Protein AF-A0A8K0P1G3-F1 (afdb_monomer)

Secondary structure (DSSP, 8-state):
-PPPPEEEEEETTEEEEEEE--TTT-EEEEEEEEEE-TT-SS--EEEEEEEEEEE-SSS-HHHHHHHHHHHHHHTT-SEEE--S-TTTHHHHTTTTPPPPS-------SS-------GGG--PPP-

pLDDT: mean 81.27, std 18.11, range [30.38, 97.12]

InterPro domains:
  IPR000903 Glycylpeptide N-tetradecanoyltransferase [PTHR11377] (25-126)
  IPR016181 Acyl-CoA N-acyltransferase [SSF55729] (25-125)
  IPR022677 Glycylpeptide N-tetradecanoyltransferase, C-terminal [PF02799] (25-116)
  IPR022678 Glycylpeptide N-tetradecanoyltransferase, conserved site [PS00976] (96-102)

Organism: Ladona fulva (NCBI:txid123851)

Solvent-accessible surface area (backbone atoms only — not comparable to full-atom values): 8100 Å² total; per-residue (Å²): 134,85,71,82,83,53,70,57,78,83,43,101,87,37,50,39,64,46,44,53,66,68,56,104,66,27,41,42,34,32,31,51,54,94,40,75,44,80,94,48,97,81,58,56,62,47,48,33,34,35,57,60,64,70,45,69,72,80,56,55,60,53,58,54,50,48,53,49,54,51,50,42,46,75,73,64,38,77,45,80,45,73,68,71,33,43,73,41,66,74,27,36,64,86,71,64,57,76,88,74,94,79,83,90,82,90,85,67,83,98,58,91,76,79,92,73,61,52,52,75,44,86,79,79,86,131

Sequence (126 aa):
MFPNLLSLNVSPNIHLTEFCFLYFSDFVSFYTLPSTVMHHPVHKSLKAAYSFYNVSTKTPWIELMGDALVSAKNSGFDVFNALDLMENKKFLEPLKFGIGDGYLQYYLYNWRCPSMPPNRIGLVLQ

Mean predicted aligned error: 8.19 Å

Foldseek 3Di:
DFPDWDWDPPDPQWTFPGWRCPDPQWIWTWIWDWAADPPDPPDGTATEIETADTGDDPDQPQVNVVVVVVVCVVVPHPYYHYDPAACCVSHCVVVPPDDDPDDDDDDDDPDDDPDDDRNPDNDDDD

Structure (mmCIF, N/CA/C/O backbone):
data_AF-A0A8K0P1G3-F1
#
_entry.id   AF-A0A8K0P1G3-F1
#
loop_
_atom_site.group_PDB
_atom_site.id
_atom_site.type_symbol
_atom_site.label_atom_id
_atom_site.label_alt_id
_atom_site.label_comp_id
_atom_site.label_asym_id
_atom_site.label_entity_id
_atom_site.label_seq_id
_atom_site.pdbx_PDB_ins_code
_atom_site.Cartn_x
_atom_site.Cart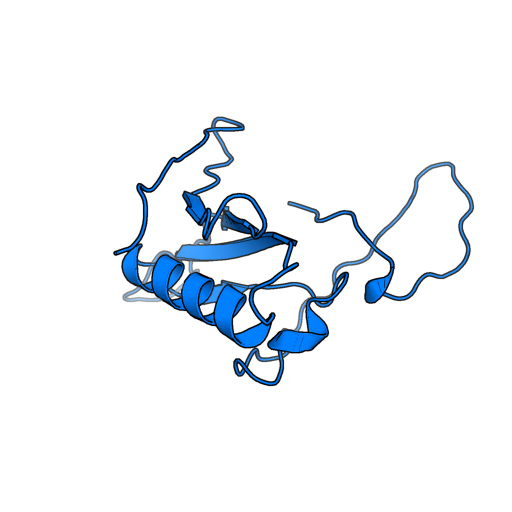n_y
_atom_site.Cartn_z
_atom_site.occupancy
_atom_site.B_iso_or_equiv
_atom_site.auth_seq_id
_atom_site.auth_comp_id
_atom_site.auth_asym_id
_atom_site.auth_atom_id
_atom_site.pdbx_PDB_model_num
ATOM 1 N N . MET A 1 1 ? -8.941 21.790 -0.050 1.00 30.38 1 MET A N 1
ATOM 2 C CA . MET A 1 1 ? -10.347 21.559 -0.443 1.00 30.38 1 MET A CA 1
ATOM 3 C C . MET A 1 1 ? -10.357 20.219 -1.161 1.00 30.38 1 MET A C 1
ATOM 5 O O . MET A 1 1 ? -9.932 20.167 -2.305 1.00 30.38 1 MET A O 1
ATOM 9 N N . PHE A 1 2 ? -10.655 19.133 -0.442 1.00 36.62 2 PHE A N 1
ATOM 10 C CA . PHE A 1 2 ? -10.637 17.780 -1.008 1.00 36.62 2 PHE A CA 1
ATOM 11 C C . PHE A 1 2 ? -11.777 17.657 -2.034 1.00 36.62 2 PHE A C 1
ATOM 13 O O . PHE A 1 2 ? -12.911 17.998 -1.687 1.00 36.62 2 PHE A O 1
ATOM 20 N N . PRO A 1 3 ? -11.507 17.269 -3.294 1.00 41.88 3 PRO A N 1
ATOM 21 C CA . PRO A 1 3 ? -12.557 17.095 -4.287 1.00 41.88 3 PRO A CA 1
ATOM 22 C C . PRO A 1 3 ? -13.430 15.877 -3.945 1.00 41.88 3 PRO A C 1
ATOM 24 O O . PRO A 1 3 ? -13.028 14.990 -3.197 1.00 41.88 3 PRO A O 1
ATOM 27 N N . ASN A 1 4 ? -14.655 15.888 -4.469 1.00 37.22 4 ASN A N 1
ATOM 28 C CA . ASN A 1 4 ? -15.748 14.978 -4.124 1.00 37.22 4 ASN A CA 1
ATOM 29 C C . ASN A 1 4 ? -15.360 13.484 -4.152 1.00 37.22 4 ASN A C 1
ATOM 31 O O . ASN A 1 4 ? -14.846 12.987 -5.153 1.00 37.22 4 ASN A O 1
ATOM 35 N N . LEU A 1 5 ? -15.695 12.778 -3.065 1.00 45.09 5 LEU A N 1
ATOM 36 C CA . LEU A 1 5 ? -15.599 11.323 -2.919 1.00 45.09 5 LEU A CA 1
ATOM 37 C C . LEU A 1 5 ? -16.585 10.635 -3.878 1.00 45.09 5 LEU A C 1
ATOM 39 O O . LEU A 1 5 ? -17.798 10.800 -3.746 1.00 45.09 5 LEU A O 1
ATOM 43 N N . LEU A 1 6 ? -16.080 9.847 -4.828 1.00 44.50 6 LEU A N 1
ATOM 44 C CA . LEU A 1 6 ? -16.893 8.976 -5.681 1.00 44.50 6 LEU A CA 1
ATOM 45 C C . LEU A 1 6 ? -16.597 7.516 -5.318 1.00 44.50 6 LEU A C 1
ATOM 47 O O . LEU A 1 6 ? -15.450 7.080 -5.395 1.00 44.50 6 LEU A O 1
ATOM 51 N N . SER A 1 7 ? -17.629 6.765 -4.923 1.00 44.47 7 SER A N 1
ATOM 52 C CA . SER A 1 7 ? -17.553 5.310 -4.744 1.00 44.47 7 SER A CA 1
ATOM 53 C C . SER A 1 7 ? -18.030 4.612 -6.020 1.00 44.47 7 SER A C 1
ATOM 55 O O . SER A 1 7 ? -19.043 4.989 -6.609 1.00 44.47 7 SER A O 1
ATOM 57 N N . LEU A 1 8 ? -17.289 3.602 -6.474 1.00 43.59 8 LEU A N 1
ATOM 58 C CA . LEU A 1 8 ? -17.647 2.762 -7.619 1.00 43.59 8 LEU A CA 1
ATOM 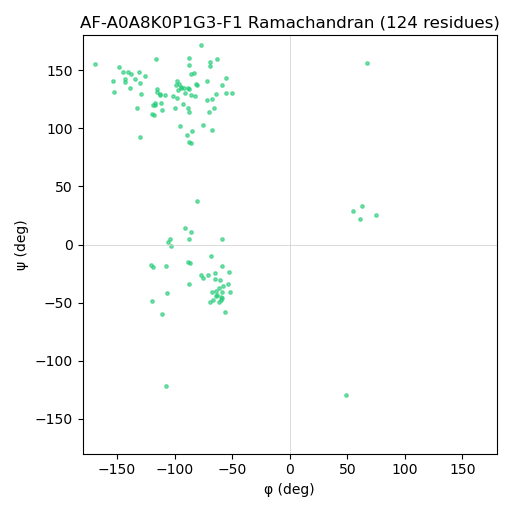59 C C . LEU A 1 8 ? -17.808 1.330 -7.103 1.00 43.59 8 LEU A C 1
ATOM 61 O O . LEU A 1 8 ? -16.842 0.697 -6.684 1.00 43.59 8 LEU A O 1
ATOM 65 N N . ASN A 1 9 ? -19.042 0.822 -7.108 1.00 39.56 9 ASN A N 1
ATOM 66 C CA . ASN A 1 9 ? -19.323 -0.571 -6.758 1.00 39.56 9 ASN A CA 1
ATOM 67 C C . ASN A 1 9 ? -18.899 -1.472 -7.921 1.00 39.56 9 ASN A C 1
ATOM 69 O O . ASN A 1 9 ? -19.603 -1.562 -8.925 1.00 39.56 9 ASN A O 1
ATOM 73 N N . VAL A 1 10 ? -17.750 -2.137 -7.786 1.00 43.69 10 VAL A N 1
ATOM 74 C CA . VAL A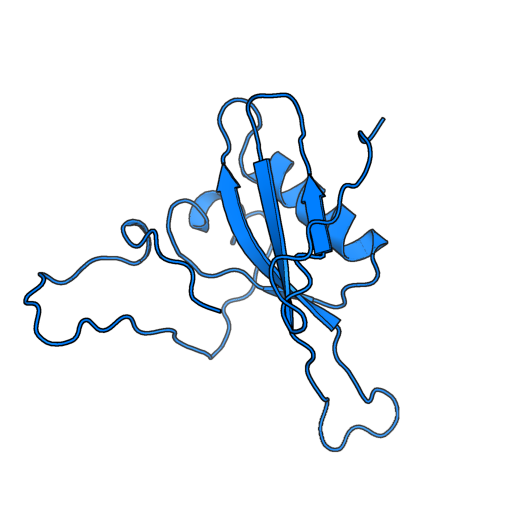 1 10 ? -17.224 -3.060 -8.807 1.00 43.69 10 VAL A CA 1
ATOM 75 C C . VAL A 1 10 ? -17.789 -4.484 -8.635 1.00 43.69 10 VAL A C 1
ATOM 77 O O . VAL A 1 10 ? -17.764 -5.266 -9.579 1.00 43.69 10 VAL A O 1
ATOM 80 N N . SER A 1 11 ? -18.380 -4.824 -7.478 1.00 41.06 11 SER A N 1
ATOM 81 C CA . SER A 1 11 ? -19.112 -6.085 -7.232 1.00 41.06 11 SER A CA 1
ATOM 82 C C . SER A 1 11 ? -19.883 -6.020 -5.895 1.00 41.06 11 SER A C 1
ATOM 84 O O . SER A 1 11 ? -19.455 -5.283 -5.009 1.00 41.06 11 SER A O 1
ATOM 86 N N . PRO A 1 12 ? -20.980 -6.783 -5.683 1.00 44.19 12 PRO A N 1
ATOM 87 C CA . PRO A 1 12 ? -21.733 -6.794 -4.416 1.00 44.19 12 PRO A CA 1
ATOM 88 C C . PRO A 1 12 ? -20.916 -7.189 -3.172 1.00 44.19 12 PRO A C 1
ATOM 90 O O . PRO A 1 12 ? -21.333 -6.880 -2.063 1.00 44.19 12 PRO A O 1
ATOM 93 N N . ASN A 1 13 ? -19.755 -7.832 -3.345 1.00 39.06 13 ASN A N 1
ATOM 94 C CA . ASN A 1 13 ? -18.842 -8.192 -2.250 1.00 39.06 13 ASN A CA 1
ATOM 95 C C . ASN A 1 13 ? -17.588 -7.302 -2.184 1.00 39.06 13 ASN A C 1
ATOM 97 O O . ASN A 1 13 ? -16.700 -7.550 -1.372 1.00 39.06 13 ASN A O 1
ATOM 101 N N . ILE A 1 14 ? -17.478 -6.300 -3.063 1.00 48.56 14 ILE A N 1
ATOM 102 C CA . ILE A 1 14 ? -16.287 -5.462 -3.216 1.00 48.56 14 ILE A CA 1
ATOM 103 C C . ILE A 1 14 ? -16.724 -4.002 -3.183 1.00 48.56 14 ILE A C 1
ATOM 105 O O . ILE A 1 14 ? -17.056 -3.401 -4.207 1.00 48.56 14 ILE A O 1
ATOM 109 N N . HIS A 1 15 ? -16.698 -3.421 -1.988 1.00 52.28 15 HIS A N 1
ATOM 110 C CA . HIS A 1 15 ? -16.778 -1.977 -1.845 1.00 52.28 15 HIS A CA 1
ATOM 111 C C . HIS A 1 15 ? -15.361 -1.407 -1.994 1.00 52.28 15 HIS A C 1
ATOM 113 O O . HIS A 1 15 ? -14.569 -1.416 -1.049 1.00 52.28 15 HIS A O 1
ATOM 119 N N . LEU A 1 16 ? -15.026 -0.930 -3.199 1.00 52.19 16 LEU A N 1
ATOM 120 C CA . LEU A 1 16 ? -13.923 0.016 -3.378 1.00 52.19 16 LEU A CA 1
ATOM 121 C C . LEU A 1 16 ? -14.371 1.308 -2.716 1.00 52.19 16 LEU A C 1
ATOM 123 O O . LEU A 1 16 ? -15.214 2.036 -3.243 1.00 52.19 16 LEU A O 1
ATOM 127 N N . THR A 1 17 ? -13.910 1.512 -1.491 1.00 52.03 17 THR A N 1
ATOM 128 C CA . THR A 1 17 ? -14.515 2.521 -0.638 1.00 52.03 17 THR A CA 1
ATOM 129 C C . THR A 1 17 ? -14.105 3.926 -1.037 1.00 52.03 17 THR A C 1
ATOM 131 O O . THR A 1 17 ? -14.922 4.820 -0.852 1.00 52.03 17 THR A O 1
ATOM 134 N N . GLU A 1 18 ? -12.926 4.163 -1.625 1.00 54.19 18 GLU A N 1
ATOM 135 C CA . GLU A 1 18 ? -12.484 5.535 -1.913 1.00 54.19 18 GLU A CA 1
ATOM 136 C C . GLU A 1 18 ? -11.522 5.625 -3.104 1.00 54.19 18 GLU A C 1
ATOM 138 O O . GLU A 1 18 ? -10.518 4.914 -3.172 1.00 54.19 18 GLU A O 1
ATOM 143 N N . PHE A 1 19 ? -11.818 6.554 -4.018 1.00 53.56 19 PHE A N 1
ATOM 144 C CA . PHE A 1 19 ? -10.891 7.057 -5.027 1.00 53.56 19 PHE A CA 1
ATOM 145 C C . PHE A 1 19 ? -10.555 8.509 -4.695 1.00 53.56 19 PHE A C 1
ATOM 147 O O . PHE A 1 19 ? -11.434 9.372 -4.729 1.00 53.56 19 PHE A O 1
ATOM 154 N N . CYS A 1 20 ? -9.289 8.789 -4.384 1.00 50.03 20 CYS A N 1
ATOM 155 C CA . CYS A 1 20 ? -8.815 10.159 -4.214 1.00 50.03 20 CYS A CA 1
ATOM 156 C C . CYS A 1 20 ? -8.197 10.628 -5.537 1.00 50.03 20 CYS A C 1
ATOM 158 O O . CYS A 1 20 ? -7.078 10.243 -5.878 1.00 50.03 20 CYS A O 1
ATOM 160 N N . PHE A 1 21 ? -8.939 11.429 -6.309 1.00 49.59 21 PHE A N 1
ATOM 161 C CA . PHE A 1 21 ? -8.406 12.123 -7.484 1.00 49.59 21 PHE A CA 1
ATOM 162 C C . PHE A 1 21 ? -7.812 13.462 -7.046 1.00 49.59 21 PHE A C 1
ATOM 164 O O . PHE A 1 21 ? -8.491 14.492 -7.036 1.00 49.59 21 PHE A O 1
ATOM 171 N N . LEU A 1 22 ? -6.535 13.463 -6.675 1.00 52.03 22 LEU A N 1
ATOM 172 C CA . LEU A 1 22 ? -5.784 14.700 -6.482 1.00 52.03 22 LEU A CA 1
ATOM 173 C C . LEU A 1 22 ? -5.231 15.134 -7.843 1.00 52.03 22 LEU A C 1
ATOM 175 O O . LEU A 1 22 ? -4.114 14.802 -8.214 1.00 52.03 22 LEU A O 1
ATOM 179 N N . TYR A 1 23 ? -6.045 15.892 -8.588 1.00 49.50 23 TYR A N 1
ATOM 180 C CA . TYR A 1 23 ? -5.750 16.385 -9.941 1.00 49.50 23 TYR A CA 1
ATOM 181 C C . TYR A 1 23 ? -5.664 15.263 -10.995 1.00 49.50 23 TYR A C 1
ATOM 183 O O . TYR A 1 23 ? -5.415 14.108 -10.687 1.00 49.50 23 TYR A O 1
ATOM 191 N N . PHE A 1 24 ? -5.889 15.583 -12.270 1.00 64.31 24 PHE A N 1
ATOM 192 C CA . PHE A 1 24 ? -6.011 14.628 -13.393 1.00 64.31 24 PHE A CA 1
ATOM 193 C C . PHE A 1 24 ? -4.772 13.714 -13.633 1.00 64.31 24 PHE A C 1
ATOM 195 O O . PHE A 1 24 ? -4.727 12.985 -14.618 1.00 64.31 24 PHE A O 1
ATOM 202 N N . SER A 1 25 ? -3.745 13.777 -12.779 1.00 77.62 25 SER A N 1
ATOM 203 C CA . SER A 1 25 ? -2.430 13.153 -12.936 1.00 77.62 25 SER A CA 1
ATOM 204 C C . SER A 1 25 ? -2.055 12.133 -11.853 1.00 77.62 25 SER A C 1
ATOM 206 O O . SER A 1 25 ? -1.164 11.321 -12.094 1.00 77.62 25 SER A O 1
ATOM 208 N N . ASP A 1 26 ? -2.701 12.146 -10.685 1.00 87.31 26 ASP A N 1
ATOM 209 C CA . ASP A 1 26 ? -2.328 11.310 -9.538 1.00 87.31 26 ASP A CA 1
ATOM 210 C C . ASP A 1 26 ? -3.558 10.591 -8.967 1.00 87.31 26 ASP A C 1
ATOM 212 O O . ASP A 1 26 ? -4.687 11.082 -9.048 1.00 87.31 26 ASP A O 1
ATOM 216 N N . PHE A 1 27 ? -3.352 9.395 -8.419 1.00 86.38 27 PHE A N 1
ATOM 217 C CA . PHE A 1 27 ? -4.437 8.493 -8.051 1.00 86.38 27 PHE A CA 1
ATOM 218 C C . PHE A 1 27 ? -4.052 7.536 -6.924 1.00 86.38 27 PHE A C 1
ATOM 220 O O . PHE A 1 27 ? -2.963 6.964 -6.923 1.00 86.38 27 PHE A O 1
ATOM 227 N N . VAL A 1 28 ? -4.988 7.299 -6.008 1.00 90.19 28 VAL A N 1
ATOM 228 C CA . VAL A 1 28 ? -4.905 6.257 -4.976 1.00 90.19 28 VAL A CA 1
ATOM 229 C C . VAL A 1 28 ? -6.229 5.517 -4.914 1.00 90.19 28 VAL A C 1
ATOM 231 O O . VAL A 1 28 ? -7.297 6.133 -5.003 1.00 90.19 28 VAL A O 1
ATOM 234 N N . SER A 1 29 ? -6.153 4.206 -4.700 1.00 90.25 29 SER A N 1
ATOM 235 C CA . SER A 1 29 ? -7.321 3.370 -4.445 1.00 90.25 29 SER A CA 1
ATOM 236 C C . SER A 1 29 ? -7.079 2.360 -3.328 1.00 90.25 29 SER A C 1
ATOM 238 O O . SER A 1 29 ? -5.976 1.837 -3.155 1.00 90.25 29 SER A O 1
ATOM 240 N N . PHE A 1 30 ? -8.137 2.062 -2.577 1.00 91.31 30 PHE A N 1
ATOM 241 C CA . PHE A 1 30 ? -8.150 0.992 -1.586 1.00 91.31 30 PHE A CA 1
ATOM 242 C C . PHE A 1 30 ? -9.543 0.370 -1.451 1.00 91.31 30 PHE A C 1
ATOM 244 O O . PHE A 1 30 ? -10.566 1.011 -1.709 1.00 91.31 30 PHE A O 1
ATOM 251 N N . TYR A 1 31 ? -9.581 -0.895 -1.043 1.00 87.62 31 TYR A N 1
ATOM 252 C CA . TYR A 1 31 ? -10.812 -1.645 -0.796 1.00 87.62 31 TYR A CA 1
ATOM 253 C C . TYR A 1 31 ? -10.927 -2.043 0.671 1.00 87.62 31 TYR A C 1
ATOM 255 O O . TYR A 1 31 ? -9.938 -2.092 1.404 1.00 87.62 31 TYR A O 1
ATOM 263 N N . THR A 1 32 ? -12.148 -2.340 1.103 1.00 85.62 32 THR A N 1
ATOM 264 C CA . THR A 1 32 ? -12.396 -2.906 2.429 1.00 85.62 32 THR A CA 1
ATOM 265 C C . THR A 1 32 ? -12.581 -4.415 2.347 1.00 85.62 32 THR A C 1
ATOM 267 O O . THR A 1 32 ? -13.287 -4.908 1.468 1.00 85.62 32 THR A O 1
ATOM 270 N N . LEU A 1 33 ? -11.976 -5.145 3.288 1.00 80.50 33 LEU A N 1
ATOM 271 C CA . LEU A 1 33 ? -12.343 -6.532 3.566 1.00 80.50 33 LEU A CA 1
ATOM 272 C C . LEU A 1 33 ? -12.969 -6.607 4.963 1.00 80.50 33 LEU A C 1
ATOM 274 O O . LEU A 1 33 ? -12.368 -6.109 5.921 1.00 80.50 33 LEU A O 1
ATOM 278 N N . PRO A 1 34 ? -14.159 -7.214 5.106 1.00 71.94 34 PRO A N 1
ATOM 279 C CA . PRO A 1 34 ? -14.764 -7.419 6.410 1.00 71.94 34 PRO A CA 1
ATOM 280 C C . PRO A 1 34 ? -13.974 -8.480 7.186 1.00 71.94 34 PRO A C 1
ATOM 282 O O . PRO A 1 34 ? -13.972 -9.653 6.819 1.00 71.94 34 PRO A O 1
ATOM 285 N N . SER A 1 35 ? -13.338 -8.078 8.287 1.00 75.81 35 SER A N 1
ATOM 286 C CA . SER A 1 35 ? -12.639 -8.997 9.191 1.00 75.81 35 SER A CA 1
ATOM 287 C C . SER A 1 35 ? -13.400 -9.142 10.506 1.00 75.81 35 SER A C 1
ATOM 289 O O . SER A 1 35 ? -13.732 -8.154 11.167 1.00 75.81 35 SER A O 1
ATOM 291 N N . THR A 1 36 ? -13.656 -10.388 10.911 1.00 78.19 36 THR A N 1
ATOM 292 C CA . THR A 1 36 ? -14.269 -10.698 12.212 1.00 78.19 36 THR A CA 1
ATOM 293 C C . THR A 1 36 ? -13.172 -10.908 13.249 1.00 78.19 36 THR A C 1
ATOM 295 O O . THR A 1 36 ? -12.236 -11.669 13.014 1.00 78.19 36 THR A O 1
ATOM 298 N N . VAL A 1 37 ? -13.284 -10.252 14.404 1.00 81.12 37 VAL A N 1
ATOM 299 C CA . VAL A 1 37 ? -12.354 -10.453 15.523 1.00 81.12 37 VAL A CA 1
ATOM 300 C C . VAL A 1 37 ? -12.871 -11.619 16.358 1.00 81.12 37 VAL A C 1
ATOM 302 O O . VAL A 1 37 ? -13.945 -11.534 16.957 1.00 81.12 37 VAL A O 1
ATOM 305 N N . MET A 1 38 ? -12.125 -12.722 16.393 1.00 76.69 38 MET A N 1
ATOM 306 C CA . MET A 1 38 ? -12.523 -13.895 17.170 1.00 76.69 38 MET A CA 1
ATOM 307 C C . MET A 1 38 ? -12.167 -13.727 18.651 1.00 76.69 38 MET A C 1
ATOM 309 O O . MET A 1 38 ? -11.073 -13.286 18.992 1.00 76.69 38 MET A O 1
ATOM 313 N N . HIS A 1 39 ? -13.096 -14.115 19.530 1.00 74.56 39 HIS A N 1
ATOM 314 C CA . HIS A 1 39 ? -12.894 -14.234 20.983 1.00 74.56 39 HIS A CA 1
ATOM 315 C C . HIS A 1 39 ? -12.516 -12.950 21.747 1.00 74.56 39 HIS A C 1
ATOM 317 O O . HIS A 1 39 ? -12.009 -13.036 22.864 1.00 74.56 39 HIS A O 1
ATOM 323 N N . HIS A 1 40 ? -12.803 -11.761 21.211 1.00 77.44 40 HIS A N 1
ATOM 324 C CA . HIS A 1 40 ? -12.562 -10.503 21.922 1.00 77.44 40 HIS A CA 1
ATOM 325 C C . HIS A 1 40 ? -13.847 -9.991 22.623 1.00 77.44 40 HIS A C 1
ATOM 327 O O . HIS A 1 40 ? -14.910 -9.953 22.000 1.00 77.44 40 HIS A O 1
ATOM 333 N N . PRO A 1 41 ? -13.792 -9.582 23.910 1.00 78.06 41 PRO A N 1
ATOM 334 C CA . PRO A 1 41 ? -14.988 -9.276 24.709 1.00 78.06 41 PRO A CA 1
ATOM 335 C C . PRO A 1 41 ? -15.713 -7.982 24.302 1.00 78.06 41 PRO A C 1
ATOM 337 O O . PRO A 1 41 ? -16.914 -7.863 24.527 1.00 78.06 41 PRO A O 1
ATOM 340 N N . VAL A 1 42 ? -14.996 -7.016 23.711 1.00 81.81 42 VAL A N 1
ATOM 341 C CA . VAL A 1 42 ? -15.525 -5.674 23.378 1.00 81.81 42 VAL A CA 1
ATOM 342 C C . VAL A 1 42 ? -15.656 -5.458 21.863 1.00 81.81 42 VAL A C 1
ATOM 344 O O . VAL A 1 42 ? -16.752 -5.230 21.359 1.00 81.81 42 VAL A O 1
ATOM 347 N N . HIS A 1 43 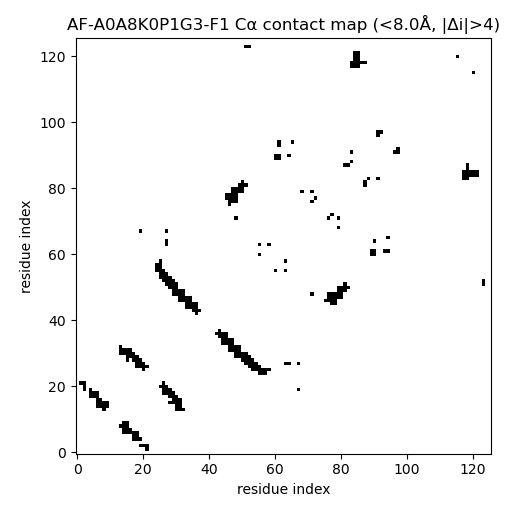? -14.555 -5.553 21.114 1.00 78.94 43 HIS A N 1
ATOM 348 C CA . HIS A 1 43 ? -14.537 -5.397 19.655 1.00 78.94 43 HIS A CA 1
ATOM 349 C C . HIS A 1 43 ? -14.851 -6.706 18.920 1.00 78.94 43 HIS A C 1
ATOM 351 O O . HIS A 1 43 ? -14.218 -7.721 19.181 1.00 78.94 43 HIS A O 1
ATOM 357 N N . LYS A 1 44 ? -15.811 -6.675 17.986 1.00 78.12 44 LYS A N 1
ATOM 358 C CA . LYS A 1 44 ? -16.253 -7.854 17.211 1.00 78.12 44 LYS A CA 1
ATOM 359 C C . LYS A 1 44 ? -15.797 -7.845 15.751 1.00 78.12 44 LYS A C 1
ATOM 361 O O . LYS A 1 44 ? -15.802 -8.883 15.095 1.00 78.12 44 LYS A O 1
ATOM 366 N N . SER A 1 45 ? -15.409 -6.686 15.236 1.00 82.56 45 SER A N 1
ATOM 367 C CA . SER A 1 45 ? -15.019 -6.486 13.842 1.00 82.56 45 SER A CA 1
ATOM 368 C C . SER A 1 45 ? -13.832 -5.542 13.760 1.00 82.56 45 SER A C 1
ATOM 370 O O . SER A 1 45 ? -13.721 -4.629 14.576 1.00 82.56 45 SER A O 1
ATOM 372 N N . LEU A 1 46 ? -12.993 -5.753 12.753 1.00 86.12 46 LEU A N 1
ATOM 373 C CA . LEU A 1 46 ? -11.903 -4.862 12.380 1.00 86.12 46 LEU A CA 1
ATOM 374 C C . LEU A 1 46 ? -12.185 -4.352 10.967 1.00 86.12 46 LEU A C 1
ATOM 376 O O . LEU A 1 46 ? -12.290 -5.150 10.031 1.00 86.12 46 LEU A O 1
ATOM 380 N N . LYS A 1 47 ? -12.314 -3.036 10.801 1.00 89.31 47 LYS A N 1
ATOM 381 C CA . LYS A 1 47 ? -12.515 -2.422 9.490 1.00 89.31 47 LYS A CA 1
A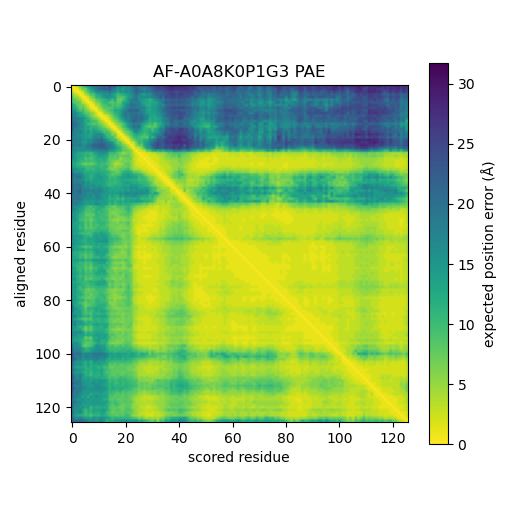TOM 382 C C . LYS A 1 47 ? -11.154 -2.104 8.880 1.00 89.31 47 LYS A C 1
ATOM 384 O O . LYS A 1 47 ? -10.571 -1.053 9.138 1.00 89.31 47 LYS A O 1
ATOM 389 N N . ALA A 1 48 ? -10.645 -3.026 8.074 1.00 90.50 48 ALA A N 1
ATOM 390 C CA . ALA A 1 48 ? -9.362 -2.879 7.398 1.00 90.50 48 ALA A CA 1
ATOM 391 C C . ALA A 1 48 ? -9.535 -2.309 5.982 1.00 90.50 48 ALA A C 1
ATOM 393 O O . ALA A 1 48 ? -10.416 -2.742 5.230 1.00 90.50 48 ALA A O 1
ATOM 394 N N . ALA A 1 49 ? -8.685 -1.343 5.636 1.00 92.25 49 ALA A N 1
ATOM 395 C CA . ALA A 1 49 ? -8.470 -0.874 4.273 1.00 92.25 49 ALA A CA 1
ATOM 396 C C . ALA A 1 49 ? -7.243 -1.583 3.694 1.00 92.25 49 ALA A C 1
ATOM 398 O O . ALA A 1 49 ? -6.230 -1.724 4.376 1.00 92.25 49 ALA A O 1
ATOM 399 N N . TYR A 1 50 ? -7.320 -2.006 2.439 1.00 91.69 50 TYR A N 1
ATOM 400 C CA . TYR A 1 50 ? -6.225 -2.631 1.709 1.00 91.69 50 TYR A CA 1
ATOM 401 C C . TYR A 1 50 ? -5.890 -1.775 0.493 1.00 91.69 50 TYR A C 1
ATOM 403 O O . TYR A 1 50 ? -6.745 -1.551 -0.367 1.00 91.69 50 TYR A O 1
ATOM 411 N N . SER A 1 51 ? -4.650 -1.288 0.432 1.00 92.94 51 SER A N 1
ATOM 412 C CA . SER A 1 51 ? -4.123 -0.553 -0.716 1.00 92.94 51 SER A CA 1
ATOM 413 C C . SER A 1 51 ? -4.270 -1.391 -1.977 1.00 92.94 51 SER A C 1
ATOM 415 O O . SER A 1 51 ? -3.846 -2.547 -2.016 1.00 92.94 51 SER A O 1
ATOM 417 N N . PHE A 1 52 ? -4.816 -0.778 -3.020 1.00 91.69 52 PHE A N 1
ATOM 418 C CA . PHE A 1 52 ? -4.943 -1.377 -4.336 1.00 91.69 52 PHE A CA 1
ATOM 419 C C . PHE A 1 52 ? -3.935 -0.717 -5.282 1.00 91.69 52 PHE A C 1
ATOM 421 O O . PHE A 1 52 ? -2.735 -0.732 -4.999 1.00 91.69 52 PHE A O 1
ATOM 428 N N . TYR A 1 53 ? -4.392 -0.121 -6.381 1.00 91.31 53 TYR A N 1
ATOM 429 C CA . TYR A 1 53 ? -3.531 0.581 -7.327 1.00 91.31 53 TYR A CA 1
ATOM 430 C C . TYR A 1 53 ? -3.340 2.049 -6.955 1.00 91.31 53 TYR A C 1
ATOM 432 O O . TYR A 1 53 ? -4.308 2.762 -6.685 1.00 91.31 53 TYR A O 1
ATOM 440 N N . ASN A 1 54 ? -2.089 2.502 -7.024 1.00 90.88 54 ASN A N 1
ATOM 441 C CA . ASN A 1 54 ? -1.689 3.879 -6.766 1.00 90.88 54 ASN A CA 1
ATOM 442 C C . ASN A 1 54 ? -0.806 4.367 -7.917 1.00 90.88 54 ASN A C 1
ATOM 444 O O . ASN A 1 54 ? 0.056 3.631 -8.396 1.00 90.88 54 ASN A O 1
ATOM 448 N N . VAL A 1 55 ? -1.008 5.605 -8.350 1.00 90.56 55 VAL A N 1
ATOM 449 C CA . VAL A 1 55 ? -0.246 6.249 -9.419 1.00 90.56 55 VAL A CA 1
ATOM 450 C C . VAL A 1 55 ? 0.154 7.638 -8.942 1.00 90.56 55 VAL A C 1
ATOM 452 O O . VAL A 1 55 ? -0.695 8.485 -8.685 1.00 90.56 55 VAL A O 1
ATOM 455 N N . SER A 1 56 ? 1.459 7.865 -8.840 1.00 90.88 56 SER A N 1
ATOM 456 C CA . SER A 1 56 ? 2.060 9.154 -8.498 1.00 90.88 56 SER A CA 1
ATOM 457 C C . SER A 1 56 ? 2.904 9.617 -9.682 1.00 90.88 56 SER A C 1
ATOM 459 O O . SER A 1 56 ? 3.812 8.913 -10.130 1.00 90.88 56 SER A O 1
ATOM 461 N N . THR A 1 57 ? 2.579 10.793 -10.206 1.00 90.06 57 THR A N 1
ATOM 462 C CA . THR A 1 57 ? 3.282 11.469 -11.297 1.00 90.06 57 THR A CA 1
ATOM 463 C C . THR A 1 57 ? 3.817 12.831 -10.868 1.00 90.06 57 THR A C 1
ATOM 465 O O . THR A 1 57 ? 4.991 13.110 -11.107 1.00 90.06 57 THR A O 1
ATOM 468 N N . LYS A 1 58 ? 3.001 13.674 -10.222 1.00 89.56 58 LYS A N 1
ATOM 469 C CA . LYS A 1 58 ? 3.401 15.014 -9.762 1.00 89.56 58 LYS A CA 1
ATOM 470 C C . LYS A 1 58 ? 3.577 15.066 -8.257 1.00 89.56 58 LYS A C 1
ATOM 472 O O . LYS A 1 58 ? 4.527 15.679 -7.777 1.00 89.56 58 LYS A O 1
ATOM 477 N N . THR A 1 59 ? 2.668 14.433 -7.527 1.00 90.00 59 THR A N 1
ATOM 478 C CA . THR A 1 59 ? 2.673 14.451 -6.064 1.00 90.00 59 THR A CA 1
ATOM 479 C C . THR A 1 59 ? 3.653 13.400 -5.547 1.00 90.00 59 THR A C 1
ATOM 481 O O . THR A 1 59 ? 3.536 12.242 -5.952 1.00 90.00 59 THR A O 1
ATOM 484 N N . PRO A 1 60 ? 4.607 13.735 -4.659 1.00 93.75 60 PRO A N 1
ATOM 485 C CA . PRO A 1 60 ? 5.512 12.751 -4.072 1.00 93.75 60 PRO A CA 1
ATOM 486 C C . PRO A 1 60 ? 4.764 11.603 -3.380 1.00 93.75 60 PRO A C 1
ATOM 488 O O . PRO A 1 60 ? 3.749 11.816 -2.721 1.00 93.75 60 PRO A O 1
ATOM 491 N N . TRP A 1 61 ? 5.302 10.382 -3.471 1.00 94.06 61 TRP A N 1
ATOM 492 C CA . TRP A 1 61 ? 4.676 9.169 -2.920 1.00 94.06 61 TRP A CA 1
ATOM 493 C C . TRP A 1 61 ? 4.277 9.277 -1.444 1.00 94.06 61 TRP A C 1
ATOM 495 O O . TRP A 1 61 ? 3.215 8.796 -1.060 1.00 94.06 61 TRP A O 1
ATOM 505 N N . ILE A 1 62 ? 5.126 9.898 -0.623 1.00 95.75 62 ILE A N 1
ATOM 506 C CA . ILE A 1 62 ? 4.897 10.035 0.820 1.00 95.75 62 ILE A CA 1
ATOM 507 C C . ILE A 1 62 ? 3.701 10.955 1.094 1.00 95.75 62 ILE A C 1
ATOM 509 O O . ILE A 1 62 ? 2.884 10.641 1.953 1.00 95.75 62 ILE A O 1
ATOM 513 N N . GLU A 1 63 ? 3.572 12.055 0.350 1.00 93.75 63 GLU A N 1
ATOM 514 C CA . GLU A 1 63 ? 2.451 12.993 0.486 1.00 93.75 63 GLU A CA 1
ATOM 515 C C . GLU A 1 63 ? 1.150 12.355 -0.007 1.00 93.75 63 GLU A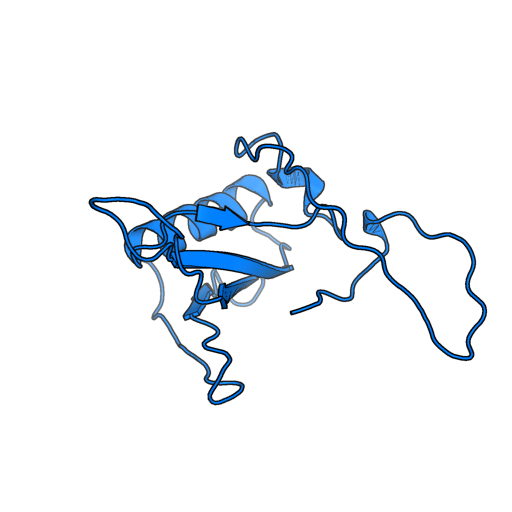 C 1
ATOM 517 O O . GLU A 1 63 ? 0.167 12.314 0.728 1.00 93.75 63 GLU A O 1
ATOM 522 N N . LEU A 1 64 ? 1.177 11.756 -1.204 1.00 92.38 64 LEU A N 1
ATOM 523 C CA . LEU A 1 64 ? 0.005 11.124 -1.811 1.00 92.38 64 LEU A CA 1
ATOM 524 C C . LEU A 1 64 ? -0.564 10.000 -0.929 1.00 92.38 64 LEU A C 1
ATOM 526 O O . LEU A 1 64 ? -1.771 9.921 -0.702 1.00 92.38 64 LEU A O 1
ATOM 530 N N . MET A 1 65 ? 0.305 9.132 -0.409 1.00 95.00 65 MET A N 1
ATOM 531 C CA . MET A 1 65 ? -0.121 8.051 0.480 1.00 95.00 65 MET A CA 1
ATOM 532 C C . MET A 1 65 ? -0.414 8.539 1.899 1.00 95.00 65 MET A C 1
ATOM 534 O O . MET A 1 65 ? -1.238 7.940 2.583 1.00 95.00 65 MET A O 1
ATOM 538 N N . GLY A 1 66 ? 0.197 9.639 2.342 1.00 94.88 66 GLY A N 1
ATOM 539 C CA . GLY A 1 66 ? -0.179 10.311 3.583 1.00 94.88 66 GLY A CA 1
ATOM 540 C C . GLY A 1 66 ? -1.638 10.771 3.550 1.00 94.88 66 GLY A C 1
ATOM 541 O O . GLY A 1 66 ? -2.403 10.454 4.463 1.00 94.88 66 GLY A O 1
ATOM 542 N N . ASP A 1 67 ? -2.053 11.420 2.461 1.00 91.88 67 ASP A N 1
ATOM 543 C CA . ASP A 1 67 ? -3.445 11.834 2.250 1.00 91.88 67 ASP A CA 1
ATOM 544 C C . ASP A 1 67 ? -4.398 10.632 2.198 1.00 91.88 67 ASP A C 1
ATOM 546 O O . ASP A 1 67 ? -5.495 10.681 2.758 1.00 91.88 67 ASP A O 1
ATOM 550 N N . ALA A 1 68 ? -3.966 9.517 1.602 1.00 91.75 68 ALA A N 1
ATOM 551 C CA . ALA A 1 68 ? -4.727 8.270 1.590 1.00 91.75 68 ALA A CA 1
ATOM 552 C C . ALA A 1 68 ? -5.003 7.725 2.999 1.00 91.75 68 ALA A C 1
ATOM 554 O O . ALA A 1 68 ? -6.130 7.333 3.305 1.00 91.75 68 ALA A O 1
ATOM 555 N N . LEU A 1 69 ? -3.987 7.726 3.868 1.00 94.19 69 LEU A N 1
ATOM 556 C CA . LEU A 1 69 ? -4.114 7.292 5.261 1.00 94.19 69 LEU A CA 1
ATOM 557 C C . LEU A 1 69 ? -5.069 8.199 6.046 1.00 94.19 69 LEU A C 1
ATOM 559 O O . LEU A 1 69 ? -5.877 7.706 6.835 1.00 94.19 69 LEU A O 1
ATOM 563 N N . VAL A 1 70 ? -5.011 9.513 5.811 1.00 93.44 70 VAL A N 1
ATOM 564 C CA . VAL A 1 70 ? -5.944 10.480 6.409 1.00 93.44 70 VAL A CA 1
ATOM 565 C C . VAL A 1 70 ? -7.373 10.221 5.927 1.00 93.44 70 VAL A C 1
ATOM 567 O O . VAL A 1 70 ? -8.292 10.193 6.746 1.00 93.44 70 VAL A O 1
ATOM 570 N N . SER A 1 71 ? -7.566 9.973 4.629 1.00 90.69 71 SER A N 1
ATOM 571 C CA . SER A 1 71 ? -8.878 9.661 4.050 1.00 90.69 71 SER A CA 1
ATOM 572 C C . SER A 1 71 ? -9.468 8.382 4.653 1.00 90.69 71 SER A C 1
ATOM 574 O O . SER A 1 71 ? -10.566 8.407 5.210 1.00 90.69 71 SER A O 1
ATOM 576 N N . ALA A 1 72 ? -8.681 7.302 4.701 1.00 90.69 72 ALA A N 1
ATOM 577 C CA . ALA A 1 72 ? -9.089 6.054 5.336 1.00 90.69 72 ALA A CA 1
ATOM 578 C C . ALA A 1 72 ? -9.435 6.253 6.824 1.00 90.69 72 ALA A C 1
ATOM 580 O O . ALA A 1 72 ? -10.442 5.735 7.318 1.00 90.69 72 ALA A O 1
ATOM 581 N N . LYS A 1 73 ? -8.653 7.055 7.556 1.00 92.25 73 LYS A N 1
ATOM 582 C CA . LYS A 1 73 ? -8.955 7.352 8.959 1.00 92.25 73 LYS A CA 1
ATOM 583 C C . LYS A 1 73 ? -10.284 8.095 9.116 1.00 92.25 73 LYS A C 1
ATOM 585 O O . LYS A 1 73 ? -11.067 7.743 9.999 1.00 92.25 73 LYS A O 1
ATOM 590 N N . ASN A 1 74 ? -10.552 9.082 8.262 1.00 90.94 74 ASN A N 1
ATOM 591 C CA . ASN A 1 74 ? -11.794 9.860 8.279 1.00 90.94 74 ASN A CA 1
ATOM 592 C C . ASN A 1 74 ? -13.027 9.002 7.957 1.00 90.94 74 ASN A C 1
ATOM 594 O O . ASN A 1 74 ? -14.100 9.243 8.506 1.00 90.94 74 ASN A O 1
ATOM 598 N N . SER A 1 75 ? -12.862 7.952 7.155 1.00 87.69 75 SER A N 1
ATOM 599 C CA . SER A 1 75 ? -13.914 6.970 6.861 1.00 87.69 75 SER A CA 1
ATOM 600 C C . SER A 1 75 ? -14.022 5.827 7.875 1.00 87.69 75 SER A C 1
ATOM 602 O O . SER A 1 75 ? -14.735 4.837 7.652 1.00 87.69 75 SER A O 1
ATOM 604 N N . GLY A 1 76 ? -13.331 5.954 9.010 1.00 89.94 76 GLY A N 1
ATOM 605 C CA . GLY A 1 76 ? -13.445 5.050 10.149 1.00 89.94 76 GLY A CA 1
ATOM 606 C C . GLY A 1 76 ? -12.757 3.703 9.954 1.00 89.94 76 GLY A C 1
ATOM 607 O O . GLY A 1 76 ? -13.186 2.728 10.561 1.00 89.94 76 GLY A O 1
ATOM 608 N N . PHE A 1 77 ? -11.742 3.619 9.091 1.00 90.94 77 PHE A N 1
ATOM 609 C CA . PHE A 1 77 ? -10.882 2.441 9.030 1.00 90.94 77 PHE A CA 1
ATOM 610 C C . PHE A 1 77 ? -9.959 2.375 10.253 1.00 90.94 77 PHE A C 1
ATOM 612 O O . PHE A 1 77 ? -9.435 3.391 10.723 1.00 90.94 77 PHE A O 1
ATOM 619 N N . ASP A 1 78 ? -9.762 1.160 10.758 1.00 91.50 78 ASP A N 1
ATOM 620 C CA . ASP A 1 78 ? -8.939 0.880 11.936 1.00 91.50 78 ASP A CA 1
ATOM 621 C C . ASP A 1 78 ? -7.470 0.663 11.559 1.00 91.50 78 ASP A C 1
ATOM 623 O O . ASP A 1 78 ? -6.565 1.036 12.303 1.00 91.50 78 ASP A O 1
ATOM 627 N N . VAL A 1 79 ? -7.239 0.066 10.387 1.00 92.56 79 VAL A N 1
ATOM 628 C CA . VAL A 1 79 ? -5.914 -0.279 9.868 1.00 92.56 79 VAL A CA 1
ATOM 629 C C . VAL A 1 79 ? -5.875 -0.104 8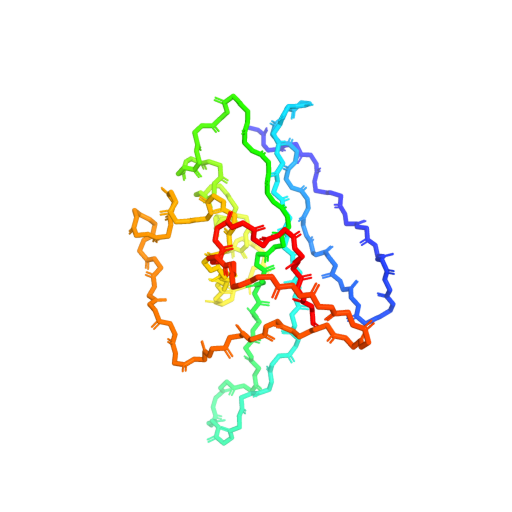.353 1.00 92.56 79 VAL A C 1
ATOM 631 O O . VAL A 1 79 ? -6.880 -0.313 7.668 1.00 92.56 79 VAL A O 1
ATOM 634 N N . PHE A 1 80 ? -4.704 0.265 7.839 1.00 94.00 80 PHE A N 1
ATOM 635 C CA . PHE A 1 80 ? -4.427 0.370 6.412 1.00 94.00 80 PHE A CA 1
ATOM 636 C C . PHE A 1 80 ? -3.287 -0.582 6.046 1.00 94.00 80 PHE A C 1
ATOM 638 O O . PHE A 1 80 ? -2.145 -0.387 6.456 1.00 94.00 80 PHE A O 1
ATOM 645 N N . ASN A 1 81 ? -3.605 -1.618 5.280 1.00 93.38 81 ASN A N 1
ATOM 646 C CA . ASN A 1 81 ? -2.673 -2.646 4.843 1.00 93.38 81 ASN A CA 1
ATOM 647 C C . ASN A 1 81 ? -2.179 -2.342 3.429 1.00 93.38 81 ASN A C 1
ATOM 649 O O . ASN A 1 81 ? -2.947 -1.935 2.560 1.00 93.38 81 ASN A O 1
ATOM 653 N N . ALA A 1 82 ? -0.898 -2.583 3.176 1.00 94.06 82 ALA A N 1
ATOM 654 C CA . ALA A 1 82 ? -0.301 -2.448 1.855 1.00 94.06 82 ALA A CA 1
ATOM 655 C C . ALA A 1 82 ? 0.738 -3.551 1.640 1.00 94.06 82 ALA A C 1
ATOM 657 O O . ALA A 1 82 ? 1.461 -3.920 2.563 1.00 94.06 82 ALA A O 1
ATOM 658 N N . LEU A 1 83 ? 0.808 -4.070 0.415 1.00 93.00 83 LEU A N 1
ATOM 659 C CA . LEU A 1 83 ? 1.817 -5.048 0.013 1.00 93.00 83 LEU A CA 1
ATOM 660 C C . LEU A 1 83 ? 3.086 -4.335 -0.470 1.00 93.00 83 LEU A C 1
ATOM 662 O O . LEU A 1 83 ? 3.012 -3.222 -0.999 1.00 93.00 83 LEU A O 1
ATOM 666 N N . ASP A 1 84 ? 4.242 -4.991 -0.380 1.00 92.62 84 ASP A N 1
ATOM 667 C CA . ASP A 1 84 ? 5.533 -4.465 -0.847 1.00 92.62 84 ASP A CA 1
ATOM 668 C C . ASP A 1 84 ? 5.737 -4.611 -2.372 1.00 92.62 84 ASP A C 1
ATOM 670 O O . ASP A 1 84 ? 6.839 -4.868 -2.862 1.00 92.62 84 ASP A O 1
ATOM 674 N N . LEU A 1 85 ? 4.654 -4.414 -3.124 1.00 92.50 85 LEU A N 1
ATOM 675 C CA . LEU A 1 85 ? 4.604 -4.491 -4.582 1.00 92.50 85 LEU A CA 1
ATOM 676 C C . LEU A 1 85 ? 4.949 -3.150 -5.230 1.00 92.50 85 LEU A C 1
ATOM 678 O O . LEU A 1 85 ? 4.819 -2.093 -4.608 1.00 92.50 85 LEU A O 1
ATOM 682 N N . MET A 1 86 ? 5.321 -3.202 -6.512 1.00 92.94 86 MET A N 1
ATOM 683 C CA . MET A 1 86 ? 5.539 -2.016 -7.352 1.00 92.94 86 MET A CA 1
ATOM 684 C C . MET A 1 86 ? 6.448 -0.977 -6.647 1.00 92.94 86 MET A C 1
ATOM 686 O O . MET A 1 86 ? 7.521 -1.315 -6.135 1.00 92.94 86 MET A O 1
ATOM 690 N N . GLU A 1 87 ? 6.032 0.287 -6.590 1.00 93.69 87 GLU A N 1
ATOM 691 C CA . GLU A 1 87 ? 6.722 1.396 -5.932 1.00 93.69 87 GLU A CA 1
ATOM 692 C C . GLU A 1 87 ? 6.384 1.565 -4.443 1.00 93.69 87 GLU A C 1
ATOM 694 O O . GLU A 1 87 ? 6.881 2.512 -3.826 1.00 93.69 87 GLU A O 1
ATOM 699 N N . ASN A 1 88 ? 5.599 0.672 -3.827 1.00 93.38 88 ASN A N 1
ATOM 700 C CA . ASN A 1 88 ? 5.079 0.905 -2.474 1.00 93.38 88 ASN A CA 1
ATOM 701 C C . ASN A 1 88 ? 6.185 1.075 -1.424 1.00 93.38 88 ASN A C 1
ATOM 703 O O . ASN A 1 88 ? 6.055 1.875 -0.498 1.00 93.38 88 ASN A O 1
ATOM 707 N N . LYS A 1 89 ? 7.341 0.426 -1.620 1.00 93.94 89 LYS A N 1
ATOM 708 C CA . LYS A 1 89 ? 8.523 0.586 -0.751 1.00 93.94 89 LYS A CA 1
ATOM 709 C C . LYS A 1 89 ? 8.960 2.042 -0.558 1.00 93.94 89 LYS A C 1
ATOM 711 O O . LYS A 1 89 ? 9.566 2.342 0.463 1.00 93.94 89 LYS A O 1
ATOM 716 N N . LYS A 1 90 ? 8.625 2.950 -1.483 1.00 95.12 90 LYS A N 1
ATOM 717 C CA . LYS A 1 90 ? 8.935 4.385 -1.372 1.00 95.12 90 LYS A CA 1
ATOM 718 C C . LYS A 1 90 ? 8.225 5.080 -0.207 1.00 95.12 90 LYS A C 1
ATOM 720 O O . LYS A 1 90 ? 8.716 6.110 0.240 1.00 95.12 90 LYS A O 1
ATOM 725 N N . PHE A 1 91 ? 7.089 4.559 0.262 1.00 95.38 91 PHE A N 1
ATOM 726 C CA . PHE A 1 91 ? 6.310 5.175 1.342 1.00 95.38 91 PHE A CA 1
ATOM 727 C C . PHE A 1 91 ? 6.129 4.285 2.575 1.00 95.38 91 PHE A C 1
ATOM 729 O O . PHE A 1 91 ? 5.820 4.823 3.633 1.00 95.38 91 PHE A O 1
ATOM 736 N N . LEU A 1 92 ? 6.336 2.964 2.478 1.00 95.44 92 LEU A N 1
ATOM 737 C CA . LEU A 1 92 ? 6.095 2.038 3.595 1.00 95.44 92 LEU A CA 1
ATOM 738 C C . LEU A 1 92 ? 6.884 2.418 4.859 1.00 95.44 92 LEU A C 1
ATOM 740 O O . LEU A 1 92 ? 6.287 2.696 5.895 1.00 95.44 92 LEU A O 1
ATOM 744 N N . GLU A 1 93 ? 8.213 2.489 4.779 1.00 95.50 93 GLU A N 1
ATOM 745 C CA . GLU A 1 93 ? 9.041 2.852 5.938 1.00 95.50 93 GLU A CA 1
ATOM 746 C C . GLU A 1 93 ? 8.819 4.314 6.387 1.00 95.50 93 GLU A C 1
ATOM 748 O O . GLU A 1 93 ? 8.544 4.522 7.573 1.00 95.50 93 GLU A O 1
ATOM 753 N N . PRO A 1 94 ? 8.826 5.331 5.493 1.00 97.12 94 PRO A N 1
ATOM 754 C CA . PRO A 1 94 ? 8.583 6.722 5.892 1.00 97.12 94 PRO A CA 1
ATOM 755 C C . PRO A 1 94 ? 7.234 6.965 6.583 1.00 97.12 94 PRO A C 1
ATOM 757 O O . PRO A 1 94 ? 7.154 7.773 7.509 1.00 97.12 94 PRO A O 1
ATOM 760 N N . LEU A 1 95 ? 6.178 6.262 6.159 1.00 96.81 95 LEU A N 1
ATOM 761 C CA . LEU A 1 95 ? 4.839 6.350 6.753 1.00 96.81 95 LEU A CA 1
ATOM 762 C C . LEU A 1 95 ? 4.613 5.330 7.879 1.00 96.81 95 LEU A C 1
ATOM 764 O O . LEU A 1 95 ? 3.481 5.152 8.324 1.00 96.81 95 LEU A O 1
ATOM 768 N N . LYS A 1 96 ? 5.686 4.712 8.391 1.00 95.88 96 LYS A N 1
ATOM 769 C CA . LYS A 1 96 ? 5.681 3.830 9.570 1.00 95.88 96 LYS A CA 1
ATOM 770 C C . LYS A 1 96 ? 4.828 2.569 9.408 1.00 95.88 96 LYS A C 1
ATOM 772 O O . LYS A 1 96 ? 4.267 2.073 10.386 1.00 95.88 96 LYS A O 1
ATOM 777 N N . PHE A 1 97 ? 4.742 2.027 8.196 1.00 95.94 97 PHE A N 1
ATOM 778 C CA . PHE A 1 97 ? 4.171 0.700 7.999 1.00 95.94 97 PHE A CA 1
ATOM 779 C C . PHE A 1 97 ? 5.046 -0.347 8.697 1.00 95.94 97 PHE A C 1
ATOM 781 O O . PHE A 1 97 ? 6.262 -0.392 8.507 1.00 95.94 97 PHE A O 1
ATOM 788 N N . GLY A 1 98 ? 4.410 -1.194 9.505 1.00 94.44 98 GLY A N 1
ATOM 789 C CA . GLY A 1 98 ? 5.041 -2.365 10.104 1.00 94.44 98 GLY A CA 1
ATO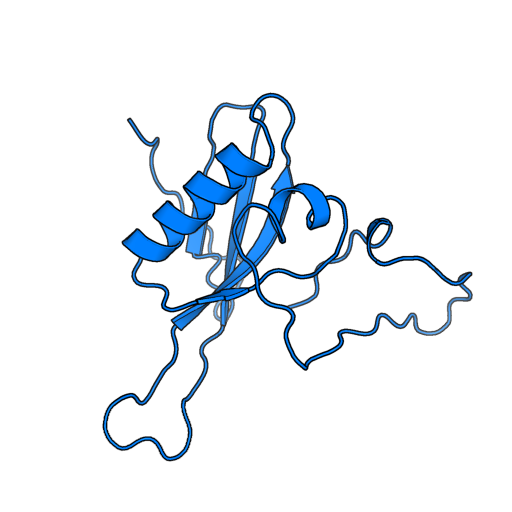M 790 C C . GLY A 1 98 ? 4.995 -3.562 9.159 1.00 94.44 98 GLY A C 1
ATOM 791 O O . GLY A 1 98 ? 4.034 -3.732 8.409 1.00 94.44 98 GLY A O 1
ATOM 792 N N . ILE A 1 99 ? 6.025 -4.406 9.206 1.00 91.44 99 ILE A N 1
ATOM 793 C CA . ILE A 1 99 ? 6.039 -5.678 8.477 1.00 91.44 99 ILE A CA 1
ATOM 794 C C . ILE A 1 99 ? 5.064 -6.639 9.169 1.00 91.44 99 ILE A C 1
ATOM 796 O O . ILE A 1 99 ? 5.174 -6.870 10.373 1.00 91.44 99 ILE A O 1
ATOM 800 N N . GLY A 1 100 ? 4.109 -7.173 8.408 1.00 86.94 100 GLY A N 1
ATOM 801 C CA . GLY A 1 100 ? 3.217 -8.237 8.867 1.00 86.94 100 GLY A CA 1
ATOM 802 C C . GLY A 1 100 ? 3.898 -9.610 8.876 1.00 86.94 100 GLY A C 1
ATOM 803 O O . GLY A 1 100 ? 4.998 -9.784 8.361 1.00 86.94 100 GLY A O 1
ATOM 804 N N . ASP A 1 101 ? 3.224 -10.602 9.442 1.00 82.12 101 ASP A N 1
ATOM 805 C CA . ASP A 1 101 ? 3.663 -12.003 9.490 1.00 82.12 101 ASP A CA 1
ATOM 806 C C . ASP A 1 101 ? 3.224 -12.828 8.263 1.00 82.12 101 ASP A C 1
ATOM 808 O O . ASP A 1 101 ? 3.744 -13.917 8.016 1.00 82.12 101 ASP A O 1
ATOM 812 N N . GLY A 1 102 ? 2.279 -12.307 7.478 1.00 81.00 102 GLY A N 1
ATOM 813 C CA . GLY A 1 102 ? 1.769 -12.939 6.267 1.00 81.00 102 GLY A CA 1
ATOM 814 C C . GLY A 1 102 ? 2.652 -12.715 5.038 1.00 81.00 102 GLY A C 1
ATOM 815 O O . GLY A 1 102 ? 3.081 -11.599 4.751 1.00 81.00 102 GLY A O 1
ATOM 816 N N . TYR A 1 103 ? 2.841 -13.776 4.249 1.00 83.50 103 TYR A N 1
ATOM 817 C CA . TYR A 1 103 ? 3.471 -13.705 2.931 1.00 83.50 103 TYR A CA 1
ATOM 818 C C . TYR A 1 103 ? 2.456 -14.023 1.837 1.00 83.50 103 TYR A C 1
ATOM 820 O O . TYR A 1 103 ? 1.800 -15.064 1.876 1.00 83.50 103 TYR A O 1
ATOM 828 N N . LEU A 1 104 ? 2.379 -13.163 0.822 1.00 86.44 104 LEU A N 1
ATOM 829 C CA . LEU A 1 104 ? 1.592 -13.416 -0.380 1.00 86.44 104 LEU A CA 1
ATOM 830 C C . LEU A 1 104 ? 2.500 -13.949 -1.490 1.00 86.44 104 LEU A C 1
ATOM 832 O O . LEU A 1 104 ? 3.506 -13.329 -1.829 1.00 86.44 104 LEU A O 1
ATOM 836 N N . GLN A 1 105 ? 2.138 -15.098 -2.055 1.00 89.62 105 GLN A N 1
ATOM 837 C CA . GLN A 1 105 ? 2.914 -15.780 -3.091 1.00 89.62 105 GLN A CA 1
ATOM 838 C C . GLN A 1 105 ? 2.126 -15.817 -4.402 1.00 89.62 105 GLN A C 1
ATOM 840 O O . GLN A 1 105 ? 0.942 -16.152 -4.407 1.00 89.62 105 GLN A O 1
ATOM 845 N N . TYR A 1 106 ? 2.789 -15.492 -5.514 1.00 90.75 106 TYR A N 1
ATOM 846 C CA . TYR A 1 106 ? 2.183 -15.449 -6.846 1.00 90.75 106 TYR A CA 1
ATOM 847 C C . TYR A 1 106 ? 2.544 -16.704 -7.639 1.00 90.75 106 TYR A C 1
ATOM 849 O O . TYR A 1 106 ? 3.721 -17.027 -7.801 1.00 90.75 106 TYR A O 1
ATOM 857 N N . TYR A 1 107 ? 1.528 -17.379 -8.178 1.00 92.12 107 TYR A N 1
ATOM 858 C CA . TYR A 1 107 ? 1.685 -18.590 -8.979 1.00 92.12 107 TYR A CA 1
ATOM 859 C C . TYR A 1 107 ? 0.996 -18.434 -10.331 1.00 92.12 107 TYR A C 1
ATOM 861 O O . TYR A 1 107 ? -0.063 -17.818 -10.436 1.00 92.12 107 TYR A O 1
ATOM 869 N N . LEU A 1 108 ? 1.588 -19.031 -11.364 1.00 93.06 108 LEU A N 1
ATOM 870 C CA . LEU A 1 108 ? 1.000 -19.118 -12.695 1.00 93.06 108 LEU A CA 1
ATOM 871 C C . LEU A 1 108 ? 0.719 -20.584 -13.017 1.00 93.06 108 LEU A C 1
ATOM 873 O O . LEU A 1 108 ? 1.591 -21.440 -12.864 1.00 93.06 108 LEU A O 1
ATOM 877 N N . TYR A 1 109 ? -0.491 -20.875 -13.483 1.00 94.69 109 TYR A N 1
ATOM 878 C CA . TYR A 1 109 ? -0.846 -22.207 -13.956 1.00 94.69 109 TYR A CA 1
ATOM 879 C C . TYR A 1 109 ? -0.494 -22.355 -15.439 1.00 94.69 109 TYR A C 1
ATOM 881 O O . TYR A 1 109 ? -0.810 -21.479 -16.241 1.00 94.69 109 TYR A O 1
ATOM 889 N N . ASN A 1 110 ? 0.147 -23.471 -15.805 1.00 96.00 110 ASN A N 1
ATOM 890 C CA . ASN A 1 110 ? 0.529 -23.797 -17.185 1.00 96.00 110 ASN A CA 1
ATOM 891 C C . ASN A 1 110 ? 1.390 -22.721 -17.891 1.00 96.00 110 ASN A C 1
ATOM 893 O O . ASN A 1 110 ? 1.362 -22.586 -19.113 1.00 96.00 110 ASN A O 1
ATOM 897 N N . TRP A 1 111 ? 2.173 -21.952 -17.128 1.00 95.88 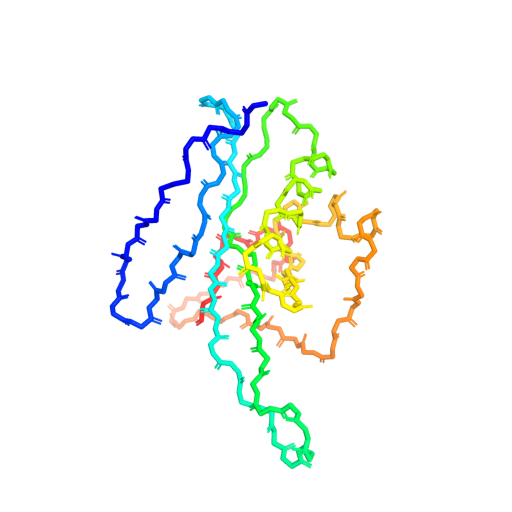111 TRP A N 1
ATOM 898 C CA . TRP A 1 111 ? 3.080 -20.942 -17.671 1.00 95.88 111 TRP A CA 1
ATOM 899 C C . TRP A 1 111 ? 4.421 -20.958 -16.941 1.00 95.88 111 TRP A C 1
ATOM 901 O O . TRP A 1 111 ? 4.472 -21.008 -15.713 1.00 95.88 111 TRP A O 1
ATOM 911 N N . ARG A 1 112 ? 5.524 -20.905 -17.695 1.00 93.00 112 ARG A N 1
ATOM 912 C CA . ARG A 1 112 ? 6.878 -20.801 -17.134 1.00 93.00 112 ARG A CA 1
ATOM 913 C C . ARG A 1 112 ? 7.274 -19.334 -17.025 1.00 93.00 112 ARG A C 1
ATOM 915 O O . ARG A 1 112 ? 7.096 -18.576 -17.972 1.00 93.00 112 ARG A O 1
ATOM 922 N N . CYS A 1 113 ? 7.847 -18.948 -15.893 1.00 91.00 113 CYS A N 1
ATOM 923 C CA . CYS A 1 113 ? 8.288 -17.582 -15.636 1.00 91.00 113 CYS A CA 1
ATOM 924 C C . CYS A 1 113 ? 9.589 -17.605 -14.820 1.00 91.00 113 CYS A C 1
ATOM 926 O O . CYS A 1 113 ? 9.713 -18.452 -13.930 1.00 91.00 113 CYS A O 1
ATOM 928 N N . PRO A 1 114 ? 10.569 -16.727 -15.103 1.00 92.81 114 PRO A N 1
ATOM 929 C CA . PRO A 1 114 ? 11.696 -16.526 -14.199 1.00 92.81 114 PRO A CA 1
ATOM 930 C C . PRO A 1 114 ? 11.228 -15.972 -12.846 1.00 92.81 114 PRO A C 1
ATOM 932 O O . PRO A 1 114 ? 10.165 -15.362 -12.741 1.00 92.81 114 PRO A O 1
ATOM 935 N N . SER A 1 115 ? 12.057 -16.143 -11.812 1.00 90.81 115 SER A N 1
ATOM 936 C CA . SER A 1 115 ? 11.812 -15.495 -10.521 1.00 90.81 115 SER A CA 1
ATOM 937 C C . SER A 1 115 ? 11.768 -13.975 -10.690 1.00 90.81 115 SER A C 1
ATOM 939 O O . SER A 1 115 ? 12.586 -13.394 -11.411 1.00 90.81 115 SER A O 1
ATOM 941 N N . MET A 1 116 ? 10.802 -13.338 -10.034 1.00 92.19 116 MET A N 1
ATOM 942 C CA . MET A 1 116 ? 10.541 -11.912 -10.154 1.00 92.19 116 MET A CA 1
ATOM 943 C C . MET A 1 116 ? 10.465 -11.283 -8.759 1.00 92.19 116 MET A C 1
ATOM 945 O O . MET A 1 116 ? 9.745 -11.799 -7.905 1.00 92.19 116 MET A O 1
ATOM 949 N N . PRO A 1 117 ? 11.192 -10.182 -8.500 1.00 92.88 117 PRO A N 1
ATOM 950 C CA . PRO A 1 117 ? 11.094 -9.492 -7.221 1.00 92.88 117 PRO A CA 1
ATOM 951 C C . PRO A 1 117 ? 9.717 -8.809 -7.065 1.00 92.88 117 PRO A C 1
ATOM 953 O O . PRO A 1 117 ? 9.129 -8.409 -8.075 1.00 92.88 117 PRO A O 1
ATOM 956 N N . PRO A 1 118 ? 9.220 -8.602 -5.827 1.00 91.75 118 PRO A N 1
ATOM 957 C CA . PRO A 1 118 ? 7.893 -8.021 -5.572 1.00 91.75 118 PRO A CA 1
ATOM 958 C C . PRO A 1 118 ? 7.637 -6.677 -6.269 1.00 91.75 118 PRO A C 1
ATOM 960 O O . PRO A 1 118 ? 6.542 -6.418 -6.758 1.00 91.75 118 PRO A O 1
ATOM 963 N N . ASN A 1 119 ? 8.672 -5.845 -6.418 1.00 93.06 119 ASN A N 1
ATOM 964 C CA . ASN A 1 119 ? 8.575 -4.543 -7.085 1.00 93.06 119 ASN A CA 1
ATOM 965 C C . ASN A 1 119 ? 8.318 -4.619 -8.603 1.00 93.06 119 ASN A C 1
ATOM 967 O O . ASN A 1 119 ? 8.078 -3.593 -9.230 1.00 93.06 119 ASN A O 1
ATOM 971 N N . ARG A 1 120 ? 8.401 -5.806 -9.213 1.00 92.69 120 ARG A N 1
ATOM 972 C CA . ARG A 1 120 ? 8.054 -6.034 -10.625 1.00 92.69 120 ARG A CA 1
ATOM 973 C C . ARG A 1 120 ? 6.698 -6.719 -10.809 1.00 92.69 120 ARG A C 1
ATOM 975 O O . ARG A 1 120 ? 6.276 -6.927 -11.942 1.00 92.69 120 ARG A O 1
ATOM 982 N N . ILE A 1 121 ? 6.009 -7.043 -9.718 1.00 92.56 121 ILE A N 1
ATOM 983 C CA . ILE A 1 121 ? 4.663 -7.611 -9.744 1.00 92.56 121 ILE A CA 1
ATOM 984 C C . ILE A 1 121 ? 3.657 -6.456 -9.745 1.00 92.56 121 ILE A C 1
ATOM 986 O O . ILE A 1 121 ? 3.610 -5.673 -8.801 1.00 92.56 121 ILE A O 1
ATOM 990 N N . GLY A 1 122 ? 2.859 -6.358 -10.813 1.00 90.81 122 GLY A N 1
ATOM 991 C CA . GLY A 1 122 ? 1.800 -5.348 -10.975 1.00 90.81 122 GLY A CA 1
ATOM 992 C C . GLY A 1 122 ? 0.380 -5.883 -10.766 1.00 90.81 122 GLY A C 1
ATOM 993 O O . GLY A 1 122 ? -0.594 -5.172 -11.001 1.00 90.81 122 GLY A O 1
ATOM 994 N N . LEU A 1 123 ? 0.232 -7.147 -10.371 1.00 90.88 123 LEU A N 1
ATOM 995 C CA . LEU A 1 123 ? -1.067 -7.723 -10.040 1.00 90.88 123 LEU A CA 1
ATOM 996 C C . LEU A 1 123 ? -1.293 -7.571 -8.538 1.00 90.88 123 LEU A C 1
ATOM 998 O O . LEU A 1 123 ? -0.497 -8.091 -7.766 1.00 90.88 123 LEU A O 1
ATOM 1002 N N . VAL A 1 124 ? -2.363 -6.888 -8.136 1.00 88.69 124 VAL A N 1
ATOM 1003 C CA . VAL A 1 124 ? -2.806 -6.859 -6.737 1.00 88.69 124 VAL A CA 1
ATOM 1004 C C . VAL A 1 124 ? -3.949 -7.856 -6.596 1.00 88.69 124 VAL A C 1
ATOM 1006 O O . VAL A 1 124 ? -4.974 -7.719 -7.262 1.00 88.69 124 VAL A O 1
ATOM 1009 N N . LEU A 1 125 ? -3.754 -8.882 -5.768 1.00 83.00 125 LEU A N 1
ATOM 1010 C CA . LEU A 1 125 ? -4.791 -9.871 -5.475 1.00 83.00 125 LEU A CA 1
ATOM 1011 C C . LEU A 1 125 ? -5.729 -9.359 -4.375 1.00 83.00 125 LEU A C 1
ATOM 1013 O O . LEU A 1 125 ? -5.301 -8.625 -3.479 1.00 83.00 125 LEU A O 1
ATOM 1017 N N . GLN A 1 126 ? -6.995 -9.763 -4.476 1.00 67.38 126 GLN A N 1
ATOM 1018 C CA . GLN A 1 126 ? -8.044 -9.544 -3.482 1.00 67.38 126 GLN A CA 1
ATOM 1019 C C . GLN A 1 126 ? -8.410 -10.859 -2.795 1.00 67.38 126 GLN A C 1
ATOM 1021 O O . GLN A 1 126 ? -8.394 -11.899 -3.494 1.00 67.38 126 GLN A O 1
#

Nearest PDB structures (foldseek):
  6pau-assembly1_A  TM=9.904E-01  e=7.335E-10  Homo sapiens
  6fz5-assembly2_B  TM=8.898E-01  e=1.120E-09  Homo sapiens
  6fz3-assembly2_B  TM=8.855E-01  e=1.055E-09  Homo sapiens
  6ehj-assembly2_B  TM=8.835E-01  e=1.265E-09  Homo sapiens
  6sjz-assembly2_B  TM=8.837E-01  e=1.818E-09  Homo sapiens

Radius of gyration: 15.92 Å; Cα contacts (8 Å, |Δi|>4): 170; chains: 1; bounding box: 34×45×42 Å